Protein AF-A0A2H9T2J9-F1 (afdb_monomer_lite)

Organism: NCBI:txid1711999

Sequence (131 aa):
MLKQLGEQTGIHFITPKKAYAVDRVPFFHHLGGGYMALDACGPVFNIPDFIWQQMGDGSVYVGSWQDSRWATRGIEIPNKWLTEQGQANQATIPLMPPLRPGVLFNQQFRVESLRLSKERMEITWSKHSSA

pLDDT: mean 87.54, std 8.16, range [35.84, 95.69]

Radius of gyration: 16.91 Å; chains: 1; bounding box: 42×30×47 Å

Structure (mmCIF, N/CA/C/O backbone):
data_AF-A0A2H9T2J9-F1
#
_entry.id   AF-A0A2H9T2J9-F1
#
loop_
_atom_site.group_PDB
_atom_site.id
_atom_site.type_symbol
_atom_site.label_atom_id
_atom_site.label_alt_id
_atom_site.label_comp_id
_atom_site.label_asym_id
_atom_site.label_entity_id
_atom_site.label_seq_id
_atom_site.pdbx_PDB_ins_code
_atom_site.Cartn_x
_atom_site.Cartn_y
_atom_site.Cartn_z
_atom_site.occupancy
_atom_site.B_iso_or_equiv
_atom_site.auth_seq_id
_atom_site.auth_comp_id
_atom_site.auth_asym_id
_atom_site.auth_atom_id
_atom_site.pdbx_PDB_model_num
ATOM 1 N N . MET A 1 1 ? -14.391 4.518 12.610 1.00 83.44 1 MET A N 1
ATOM 2 C CA . MET A 1 1 ? -13.690 5.624 11.929 1.00 83.44 1 MET A CA 1
ATOM 3 C C . MET A 1 1 ? -13.799 5.522 10.407 1.00 83.44 1 MET A C 1
ATOM 5 O O . MET A 1 1 ? -14.515 6.346 9.862 1.00 83.44 1 MET A O 1
ATOM 9 N N . LEU A 1 2 ? -13.223 4.518 9.725 1.00 87.12 2 LEU A N 1
ATOM 10 C CA . LEU A 1 2 ? -13.288 4.419 8.247 1.00 87.12 2 LEU A CA 1
ATOM 11 C C . LEU A 1 2 ? -14.709 4.522 7.668 1.00 87.12 2 LEU A C 1
ATOM 13 O O . LEU A 1 2 ? -14.919 5.226 6.689 1.00 87.12 2 LEU A O 1
ATOM 17 N N . LYS A 1 3 ? -15.700 3.895 8.317 1.00 87.56 3 LYS A N 1
ATOM 18 C CA . LYS A 1 3 ? -17.118 4.030 7.942 1.00 87.56 3 LYS A CA 1
ATOM 19 C C . LYS A 1 3 ? -17.590 5.493 7.925 1.00 87.56 3 LYS A C 1
ATOM 21 O O . LYS A 1 3 ? -18.162 5.931 6.940 1.00 87.56 3 LYS A O 1
ATOM 26 N N . GLN A 1 4 ? -17.295 6.246 8.984 1.00 87.31 4 GLN A N 1
ATOM 27 C CA . GLN A 1 4 ? -17.659 7.661 9.103 1.00 87.31 4 GLN A CA 1
ATOM 28 C C . GLN A 1 4 ? -16.914 8.523 8.075 1.00 87.31 4 GLN A C 1
ATOM 30 O O . GLN A 1 4 ? -17.503 9.418 7.480 1.00 87.31 4 GLN A O 1
ATOM 35 N N . LEU A 1 5 ? -15.631 8.233 7.830 1.00 87.50 5 LEU A N 1
ATOM 36 C CA . LEU A 1 5 ? -14.859 8.919 6.793 1.00 87.50 5 LEU A CA 1
ATOM 37 C C . LEU A 1 5 ? -15.457 8.659 5.403 1.00 87.50 5 LEU A C 1
ATOM 39 O O . LEU A 1 5 ? -15.582 9.585 4.607 1.00 87.50 5 LEU A O 1
ATOM 43 N N . GLY A 1 6 ? -15.873 7.422 5.125 1.00 89.81 6 GLY A N 1
ATOM 44 C CA . GLY A 1 6 ? -16.555 7.058 3.883 1.00 89.81 6 GLY A CA 1
ATOM 45 C C . GLY A 1 6 ? -17.902 7.761 3.723 1.00 89.81 6 GLY A C 1
ATOM 46 O O . GLY A 1 6 ? -18.189 8.282 2.653 1.00 89.81 6 GLY A O 1
ATOM 47 N N . GLU A 1 7 ? -18.689 7.873 4.795 1.00 91.56 7 GLU A N 1
ATOM 48 C CA . GLU A 1 7 ? -19.955 8.623 4.801 1.00 91.56 7 GLU A CA 1
ATOM 49 C C . GLU A 1 7 ? -19.752 10.123 4.520 1.00 91.56 7 GLU A C 1
ATOM 51 O O . GLU A 1 7 ? -20.557 10.729 3.819 1.00 91.56 7 GLU A O 1
ATOM 56 N N . GLN A 1 8 ? -18.667 10.721 5.022 1.00 89.69 8 GLN A N 1
ATOM 57 C CA . GLN A 1 8 ? -18.360 12.144 4.818 1.00 89.69 8 GLN A CA 1
ATOM 58 C C . GLN A 1 8 ? -17.751 12.456 3.445 1.00 89.69 8 GLN A C 1
ATOM 60 O O . GLN A 1 8 ? -17.934 13.555 2.930 1.00 89.69 8 GLN A O 1
ATOM 65 N N . THR A 1 9 ? -16.994 11.519 2.872 1.00 89.19 9 THR A N 1
ATOM 66 C CA . THR A 1 9 ? -16.214 11.745 1.639 1.00 89.19 9 THR A CA 1
ATOM 67 C C . THR A 1 9 ? -16.803 11.068 0.404 1.00 89.19 9 THR A C 1
ATOM 69 O O . THR A 1 9 ? -16.390 11.372 -0.710 1.00 89.19 9 THR A O 1
ATOM 72 N N . GLY A 1 10 ? -17.735 10.128 0.582 1.00 91.62 10 GLY A N 1
ATOM 73 C CA . GLY A 1 10 ? -18.224 9.248 -0.480 1.00 91.62 10 GLY A CA 1
ATOM 74 C C . GLY A 1 10 ? -17.246 8.132 -0.869 1.00 91.62 10 GLY A C 1
ATOM 75 O O . GLY A 1 10 ? -17.527 7.374 -1.795 1.00 91.62 10 GLY A O 1
ATOM 76 N N . ILE A 1 11 ? -16.102 8.007 -0.185 1.00 92.50 11 ILE A N 1
ATOM 77 C CA . ILE A 1 11 ? -15.092 6.989 -0.487 1.00 92.50 11 ILE A CA 1
ATOM 78 C C . ILE A 1 11 ? -15.528 5.633 0.068 1.00 92.50 11 ILE A C 1
ATOM 80 O O . ILE A 1 11 ? -15.853 5.486 1.249 1.00 92.50 11 ILE A O 1
ATOM 84 N N . HIS A 1 12 ? -15.463 4.607 -0.779 1.00 95.00 12 HIS A N 1
ATOM 85 C CA . HIS A 1 12 ? -15.651 3.228 -0.354 1.00 95.00 12 HIS A CA 1
ATOM 86 C C . HIS A 1 12 ? -14.333 2.637 0.159 1.00 95.00 12 HIS A C 1
ATOM 88 O O . HIS A 1 12 ? -13.405 2.413 -0.618 1.00 95.00 12 HIS A O 1
ATOM 94 N N . PHE A 1 13 ? -14.251 2.370 1.463 1.00 94.56 13 PHE A N 1
ATOM 95 C CA . PHE A 1 13 ? -13.093 1.721 2.079 1.00 94.56 13 PHE A CA 1
ATOM 96 C C . PHE A 1 13 ? -13.277 0.204 2.149 1.00 94.56 13 PHE A C 1
ATOM 98 O O . PHE A 1 13 ? -14.310 -0.275 2.618 1.00 94.56 13 PHE A O 1
ATOM 105 N N . ILE A 1 14 ? -12.249 -0.541 1.746 1.00 94.94 14 ILE A N 1
ATOM 106 C CA . ILE A 1 14 ? -12.187 -2.000 1.859 1.00 94.94 14 ILE A CA 1
ATOM 107 C C . ILE A 1 14 ? -11.095 -2.396 2.856 1.00 94.94 14 ILE A C 1
ATOM 109 O O . ILE A 1 14 ? -9.985 -1.867 2.830 1.00 94.94 14 ILE A O 1
ATOM 113 N N . THR A 1 15 ? -11.406 -3.344 3.735 1.00 94.44 15 THR A N 1
ATOM 114 C CA . THR A 1 15 ? -10.474 -3.873 4.737 1.00 94.44 15 THR A CA 1
ATOM 115 C C . THR A 1 15 ? -10.441 -5.401 4.666 1.00 94.44 15 THR A C 1
ATOM 117 O O . THR A 1 15 ? -11.429 -6.030 4.266 1.00 94.44 15 THR A O 1
ATOM 120 N N . PRO A 1 16 ? -9.314 -6.041 5.013 1.00 93.62 16 PRO A N 1
ATOM 121 C CA . PRO A 1 16 ? -9.227 -7.494 5.028 1.00 93.62 16 PRO A CA 1
ATOM 122 C C . PRO A 1 16 ? -10.006 -8.087 6.209 1.00 93.62 16 PRO A C 1
ATOM 124 O O . PRO A 1 16 ? -10.228 -7.441 7.232 1.00 93.62 16 PRO A O 1
ATOM 127 N N . LYS A 1 17 ? -10.393 -9.362 6.098 1.00 91.62 17 LYS A N 1
ATOM 128 C CA . LYS A 1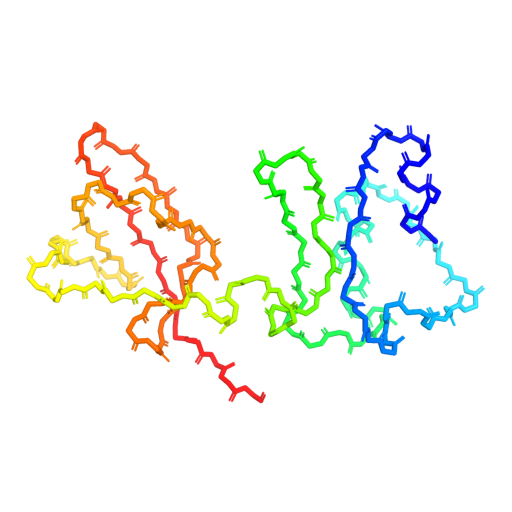 17 ? -11.074 -10.102 7.175 1.00 91.62 17 LYS A CA 1
ATOM 129 C C . LYS A 1 17 ? -10.075 -10.544 8.258 1.00 91.62 17 LYS A C 1
ATOM 131 O O . LYS A 1 17 ? -9.765 -11.728 8.370 1.00 91.62 17 LYS A O 1
ATOM 136 N N . LYS A 1 18 ? -9.546 -9.588 9.026 1.00 92.69 18 LYS A N 1
ATOM 137 C CA . LYS A 1 18 ? -8.574 -9.793 10.115 1.00 92.69 18 LYS A CA 1
ATOM 138 C C . LYS A 1 18 ? -9.028 -9.116 11.405 1.00 92.69 18 LYS A C 1
ATOM 140 O O . LYS A 1 18 ? -9.812 -8.174 11.355 1.00 92.69 18 LYS A O 1
ATOM 145 N N . ALA A 1 19 ? -8.501 -9.575 12.543 1.00 90.00 19 ALA A N 1
ATOM 146 C CA . ALA A 1 19 ? -8.837 -9.035 13.865 1.00 90.00 19 ALA A CA 1
ATOM 147 C C . ALA A 1 19 ? -8.604 -7.514 13.946 1.00 90.00 19 ALA A C 1
ATOM 149 O O . ALA A 1 19 ? -9.537 -6.771 14.234 1.00 90.00 19 ALA A O 1
ATOM 150 N N . TYR A 1 20 ? -7.433 -7.041 13.504 1.00 90.12 20 TYR A N 1
ATOM 151 C CA . TYR A 1 20 ? -7.093 -5.612 13.519 1.00 90.12 20 TYR A CA 1
ATOM 152 C C . TYR A 1 20 ? -8.059 -4.721 12.716 1.00 90.12 20 TYR A C 1
ATOM 154 O O . TYR A 1 20 ? -8.105 -3.513 12.925 1.00 90.12 20 TYR A O 1
ATOM 162 N N . ALA A 1 21 ? -8.814 -5.288 11.766 1.00 88.69 21 ALA A N 1
ATOM 163 C CA . ALA A 1 21 ? -9.764 -4.545 10.940 1.00 88.69 21 ALA A CA 1
ATOM 164 C C . ALA A 1 21 ? -11.146 -4.397 11.602 1.00 88.69 21 ALA A C 1
ATOM 166 O O . ALA A 1 21 ? -11.957 -3.584 11.153 1.00 88.69 21 ALA A O 1
ATOM 167 N N . VAL A 1 22 ? -11.427 -5.192 12.641 1.00 86.00 22 VAL A N 1
ATOM 168 C CA . VAL A 1 22 ? -12.685 -5.167 13.406 1.00 86.00 22 VAL A CA 1
ATOM 169 C C . VAL A 1 22 ? -12.501 -4.674 14.839 1.00 86.00 22 VAL A C 1
ATOM 171 O O . VAL A 1 22 ? -13.484 -4.268 15.467 1.00 86.00 22 VAL A O 1
ATOM 174 N N . ASP A 1 23 ? -11.264 -4.679 15.337 1.00 84.31 23 ASP A N 1
ATOM 175 C CA . ASP A 1 23 ? -10.915 -4.170 16.654 1.00 84.31 23 ASP A CA 1
ATOM 176 C C . ASP A 1 23 ? -11.327 -2.703 16.797 1.00 84.31 23 ASP A C 1
ATOM 178 O O . ASP A 1 23 ? -11.198 -1.878 15.889 1.00 84.31 23 ASP A O 1
ATOM 182 N N . ARG A 1 24 ? -11.876 -2.373 17.965 1.00 81.62 24 ARG A N 1
ATOM 183 C CA . ARG A 1 24 ? -12.289 -1.011 18.296 1.00 81.62 24 ARG A CA 1
ATOM 184 C C . ARG A 1 24 ? -11.284 -0.419 19.260 1.00 81.62 24 ARG A C 1
ATOM 186 O O . ARG A 1 24 ? -11.030 -0.992 20.314 1.00 81.62 24 ARG A O 1
ATOM 193 N N . VAL A 1 25 ? -10.786 0.764 18.929 1.00 83.69 25 VAL A N 1
ATOM 194 C CA . VAL A 1 25 ? -10.050 1.587 19.888 1.00 83.69 25 VAL A CA 1
ATOM 195 C C . VAL A 1 25 ? -11.022 2.497 20.641 1.00 83.69 25 VAL A C 1
ATOM 197 O O . VAL A 1 25 ? -12.002 2.948 20.040 1.00 83.69 25 VAL A O 1
ATOM 200 N N . PRO A 1 26 ? -10.784 2.777 21.937 1.00 77.94 26 PRO A N 1
ATOM 201 C CA . PRO A 1 26 ? -11.700 3.571 22.753 1.00 77.94 26 PRO A CA 1
ATOM 202 C C . PRO A 1 26 ? -11.994 4.955 22.169 1.00 77.94 26 PRO A C 1
ATOM 204 O O . PRO A 1 26 ? -13.137 5.397 22.205 1.00 77.94 26 PRO A O 1
ATOM 207 N N . PHE A 1 27 ? -10.980 5.616 21.604 1.00 76.38 27 PHE A N 1
ATOM 208 C CA . PHE A 1 27 ? -11.078 6.958 21.034 1.00 76.38 27 PHE A CA 1
ATOM 209 C C . PHE A 1 27 ? -10.135 7.073 19.825 1.00 76.38 27 PHE A C 1
ATOM 211 O O . PHE A 1 27 ? -8.957 6.738 19.930 1.00 76.38 27 PHE A O 1
ATOM 218 N N . PHE A 1 28 ? -10.636 7.557 18.682 1.00 81.88 28 PHE A N 1
ATOM 219 C CA . PHE A 1 28 ? -9.823 7.887 17.504 1.00 81.88 28 PHE A CA 1
ATOM 220 C C . PHE A 1 28 ? -10.181 9.298 17.041 1.00 81.88 28 PHE A C 1
ATOM 222 O O . PHE A 1 28 ? -11.254 9.514 16.478 1.00 81.88 28 PHE A O 1
ATOM 229 N N . HIS A 1 29 ? -9.283 10.252 17.276 1.00 77.31 29 HIS A N 1
ATOM 230 C CA . HIS A 1 29 ? -9.430 11.639 16.841 1.00 77.31 29 HIS A CA 1
ATOM 231 C C . HIS A 1 29 ? -8.211 12.043 16.026 1.00 77.31 29 HIS A C 1
ATOM 233 O O . HIS A 1 29 ? -7.082 11.720 16.386 1.00 77.31 29 HIS A O 1
ATOM 239 N N . HIS A 1 30 ? -8.448 12.770 14.940 1.00 78.31 30 HIS A N 1
ATOM 240 C CA . HIS A 1 30 ? -7.397 13.379 14.138 1.00 78.31 30 HIS A CA 1
ATOM 241 C C . HIS A 1 30 ? -7.759 14.849 13.908 1.00 78.31 30 HIS A C 1
ATOM 243 O O . HIS A 1 30 ? -8.925 15.173 13.694 1.00 78.31 30 HIS A O 1
ATOM 249 N N . LEU A 1 31 ? -6.762 15.729 13.996 1.00 75.25 31 LEU A N 1
ATOM 250 C CA . LEU A 1 31 ? -6.892 17.170 13.732 1.00 75.25 31 LEU A CA 1
ATOM 251 C C . LEU A 1 31 ? -6.311 17.559 12.357 1.00 75.25 31 LEU A C 1
ATOM 253 O O . LEU A 1 31 ? -6.218 18.738 12.034 1.00 75.25 31 LEU A O 1
ATOM 257 N N . GLY A 1 32 ? -5.891 16.566 11.566 1.00 79.94 32 GLY A N 1
ATOM 258 C CA . GLY A 1 32 ? -5.305 16.737 10.236 1.00 79.94 32 GLY A CA 1
ATOM 259 C C . GLY A 1 32 ? -6.272 16.400 9.100 1.00 79.94 32 GLY A C 1
ATOM 260 O O . GLY A 1 32 ? -7.464 16.204 9.313 1.00 79.94 32 GLY A O 1
ATOM 261 N N . GLY A 1 33 ? -5.744 16.302 7.879 1.00 84.31 33 GLY A N 1
ATOM 262 C CA . GLY A 1 33 ? -6.518 15.855 6.717 1.00 84.31 33 GLY A CA 1
ATOM 263 C C . GLY A 1 33 ? -6.809 14.348 6.727 1.00 84.31 33 GLY A C 1
ATOM 264 O O . GLY A 1 33 ? -6.172 13.582 7.452 1.00 84.31 33 GLY A O 1
ATOM 265 N N . GLY A 1 34 ? -7.721 13.907 5.854 1.00 82.94 34 GLY A N 1
ATOM 266 C CA . GLY A 1 34 ? -8.121 12.496 5.748 1.00 82.94 34 GLY A CA 1
ATOM 267 C C . GLY A 1 34 ? -6.955 11.529 5.498 1.00 82.94 34 GLY A C 1
ATOM 268 O O . GLY A 1 34 ? -6.943 10.443 6.068 1.00 82.94 34 GLY A O 1
ATOM 269 N N . TYR A 1 35 ? -5.932 11.937 4.737 1.00 87.56 35 TYR A N 1
ATOM 270 C CA . TYR A 1 35 ? -4.724 11.126 4.521 1.00 87.56 35 TYR A CA 1
ATOM 271 C C . TYR A 1 35 ? -3.943 10.877 5.816 1.00 87.56 35 TYR 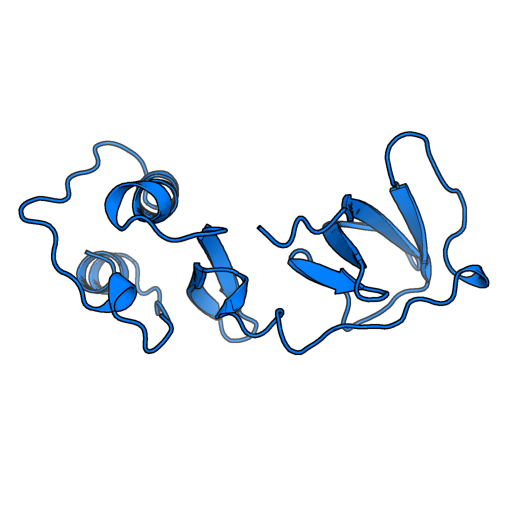A C 1
ATOM 273 O O . TYR A 1 35 ? -3.583 9.742 6.100 1.00 87.56 35 TYR A O 1
ATOM 281 N N . MET A 1 36 ? -3.784 11.903 6.659 1.00 88.81 36 MET A N 1
ATOM 282 C CA . MET A 1 36 ? -3.133 11.751 7.968 1.00 88.81 36 MET A CA 1
ATOM 283 C C . MET A 1 36 ? -3.942 10.832 8.890 1.00 88.81 36 MET A C 1
ATOM 285 O O . MET A 1 36 ? -3.379 10.101 9.701 1.00 88.81 36 MET A O 1
ATOM 289 N N . ALA A 1 37 ? -5.271 10.862 8.762 1.00 89.12 37 ALA A N 1
ATOM 290 C CA . ALA A 1 37 ? -6.159 9.950 9.471 1.00 89.12 37 ALA A CA 1
ATOM 291 C C . ALA A 1 37 ? -5.912 8.491 9.059 1.00 89.12 37 ALA A C 1
ATOM 293 O O . ALA A 1 37 ? -5.894 7.615 9.919 1.00 89.12 37 ALA A O 1
ATOM 294 N N . LEU A 1 38 ? -5.714 8.240 7.760 1.00 92.38 38 LEU A N 1
ATOM 295 C CA . LEU A 1 38 ? -5.386 6.913 7.238 1.00 92.38 38 LEU A CA 1
ATOM 296 C C . LEU A 1 38 ? -3.994 6.466 7.688 1.00 92.38 38 LEU A C 1
ATOM 298 O O . LEU A 1 38 ? -3.866 5.353 8.187 1.00 92.38 38 LEU A O 1
ATOM 302 N N . ASP A 1 39 ? -2.980 7.329 7.598 1.00 91.62 39 ASP A N 1
ATOM 303 C CA . ASP A 1 39 ? -1.614 7.023 8.053 1.00 91.62 39 ASP A CA 1
ATOM 304 C C . ASP A 1 39 ? -1.573 6.632 9.537 1.00 91.62 39 ASP A C 1
ATOM 306 O O . ASP A 1 39 ? -0.854 5.712 9.928 1.00 91.62 39 ASP A O 1
ATOM 310 N N . ALA A 1 40 ? -2.398 7.275 10.368 1.00 90.81 40 ALA A N 1
ATOM 311 C CA . ALA A 1 40 ? -2.494 6.966 11.790 1.00 90.81 40 ALA A CA 1
ATOM 312 C C . ALA A 1 40 ? -3.117 5.587 12.087 1.00 90.81 40 ALA A C 1
ATOM 314 O O . ALA A 1 40 ? -2.919 5.061 13.183 1.00 90.81 40 ALA A O 1
ATOM 315 N N . CYS A 1 41 ? -3.848 4.965 11.152 1.00 91.19 41 CYS A N 1
ATOM 316 C CA . CYS A 1 41 ? -4.452 3.650 11.387 1.00 91.19 41 CYS A CA 1
ATOM 317 C C . CYS A 1 41 ? -3.399 2.556 11.620 1.00 91.19 41 CYS A C 1
ATOM 319 O O . CYS A 1 41 ? -3.587 1.725 12.505 1.00 91.19 41 CYS A O 1
ATOM 321 N N . GLY A 1 42 ? -2.287 2.569 10.881 1.00 91.94 42 GLY A N 1
ATOM 322 C CA . GLY A 1 42 ? -1.207 1.591 11.041 1.00 91.94 42 GLY A CA 1
ATOM 323 C C . GLY A 1 42 ? -0.727 1.442 12.491 1.00 91.94 42 GLY A C 1
ATOM 324 O O . GLY A 1 42 ? -0.896 0.366 13.069 1.00 91.94 42 GLY A O 1
ATOM 325 N N . PRO A 1 43 ? -0.186 2.506 13.116 1.00 90.94 43 PRO A N 1
ATOM 326 C CA . PRO A 1 43 ? 0.287 2.441 14.496 1.00 90.94 43 PRO A CA 1
ATOM 327 C C . PRO A 1 43 ? -0.842 2.253 15.519 1.00 90.94 43 PRO A C 1
ATOM 329 O O . PRO A 1 43 ? -0.656 1.520 16.485 1.00 90.94 43 PRO A O 1
ATOM 332 N N . VAL A 1 44 ? -2.020 2.860 15.321 1.00 91.88 44 VAL A N 1
ATOM 333 C CA . VAL A 1 44 ? -3.126 2.772 16.297 1.00 91.88 44 VAL A CA 1
ATOM 334 C C . VAL A 1 44 ? -3.678 1.352 16.431 1.00 91.88 44 VAL A C 1
ATOM 336 O O . VAL A 1 44 ? -4.001 0.922 17.536 1.00 91.88 44 VAL A O 1
ATOM 339 N N . PHE A 1 45 ? -3.781 0.624 15.320 1.00 91.19 45 PHE A N 1
ATOM 340 C CA . PHE A 1 45 ? -4.295 -0.748 15.292 1.00 91.19 45 PHE A CA 1
ATOM 341 C C . PHE A 1 45 ? -3.176 -1.800 15.251 1.00 91.19 45 PHE A C 1
ATOM 343 O O . PHE A 1 45 ? -3.459 -2.984 15.080 1.00 91.19 45 PHE A O 1
ATOM 350 N N . ASN A 1 46 ? -1.914 -1.378 15.408 1.00 92.00 46 ASN A N 1
ATOM 351 C CA . ASN A 1 46 ? -0.725 -2.229 15.357 1.00 92.00 46 ASN A CA 1
ATOM 352 C C . ASN A 1 46 ? -0.688 -3.139 14.110 1.00 92.00 46 ASN A C 1
ATOM 354 O O . ASN A 1 46 ? -0.455 -4.346 14.199 1.00 92.00 46 ASN A O 1
ATOM 358 N N . ILE A 1 47 ? -0.976 -2.561 12.940 1.00 93.81 47 ILE A N 1
ATOM 359 C CA . ILE A 1 47 ? -1.065 -3.294 11.674 1.00 93.81 47 ILE A CA 1
ATOM 360 C C . ILE A 1 47 ? 0.340 -3.400 11.058 1.00 93.81 47 ILE A C 1
ATOM 362 O O . ILE A 1 47 ? 0.926 -2.365 10.726 1.00 93.81 47 ILE A O 1
ATOM 366 N N . PRO A 1 48 ? 0.888 -4.613 10.863 1.00 92.75 48 PRO A N 1
ATOM 367 C CA . PRO A 1 48 ? 2.203 -4.787 10.253 1.00 92.75 48 PRO A CA 1
ATOM 368 C C . PRO A 1 48 ? 2.174 -4.422 8.765 1.00 92.75 48 PRO A C 1
ATOM 370 O O . PRO A 1 48 ? 1.206 -4.738 8.069 1.00 92.75 48 PRO A O 1
ATOM 373 N N . ASP A 1 49 ? 3.243 -3.772 8.285 1.00 92.38 49 ASP A N 1
ATOM 374 C CA . ASP A 1 49 ? 3.389 -3.307 6.891 1.00 92.38 49 ASP A CA 1
ATOM 375 C C . ASP A 1 49 ? 2.110 -2.616 6.387 1.00 92.38 49 ASP A C 1
ATOM 377 O O . ASP A 1 49 ? 1.491 -3.006 5.393 1.00 92.38 49 ASP A O 1
ATOM 381 N N . PHE A 1 50 ? 1.641 -1.643 7.171 1.00 94.69 50 PHE A N 1
ATOM 382 C CA . PHE A 1 50 ? 0.395 -0.942 6.908 1.00 94.69 50 PHE A CA 1
ATOM 383 C C . PHE A 1 50 ? 0.459 -0.155 5.598 1.00 94.69 50 PHE A C 1
ATOM 385 O O . PHE A 1 50 ? 1.392 0.608 5.347 1.00 94.69 50 PHE A O 1
ATOM 392 N N . ILE A 1 51 ? -0.587 -0.302 4.791 1.00 94.12 51 ILE A N 1
ATOM 393 C CA . ILE A 1 51 ? -0.785 0.443 3.557 1.00 94.12 51 ILE A CA 1
ATOM 394 C C . ILE A 1 51 ? -2.230 0.924 3.443 1.00 94.12 51 ILE A C 1
ATOM 396 O O . ILE A 1 51 ? -3.178 0.262 3.878 1.00 94.12 51 ILE A O 1
ATOM 400 N N . TRP A 1 52 ? -2.403 2.038 2.741 1.00 94.12 52 TRP A N 1
ATOM 401 C CA . TRP A 1 52 ? -3.674 2.394 2.128 1.00 94.12 52 TRP A CA 1
ATOM 402 C C . TRP A 1 52 ? -3.459 2.743 0.658 1.00 94.12 52 TRP A C 1
ATOM 404 O O . TRP A 1 52 ? -2.440 3.329 0.295 1.00 94.12 52 TRP A O 1
ATOM 414 N N . GLN A 1 53 ? -4.363 2.298 -0.216 1.00 92.19 53 GLN A N 1
ATOM 415 C CA . GLN A 1 53 ? -4.163 2.385 -1.666 1.00 92.19 53 GLN A CA 1
ATOM 416 C C . GLN A 1 53 ? -5.489 2.473 -2.411 1.00 92.19 53 GLN A C 1
ATOM 418 O O . GLN A 1 53 ? -6.420 1.733 -2.095 1.00 92.19 53 GLN A O 1
ATOM 423 N N . GLN A 1 54 ? -5.556 3.316 -3.444 1.00 91.38 54 GLN A N 1
ATOM 424 C CA . GLN A 1 54 ? -6.700 3.323 -4.348 1.00 91.38 54 GLN A CA 1
ATOM 425 C C . GLN A 1 54 ? -6.670 2.099 -5.272 1.00 91.38 54 GLN A C 1
ATOM 427 O O . GLN A 1 54 ? -5.635 1.706 -5.813 1.00 91.38 54 GLN A O 1
ATOM 432 N N . MET A 1 55 ? -7.840 1.514 -5.463 1.00 90.56 55 MET A N 1
ATOM 433 C CA . MET A 1 55 ? -8.091 0.348 -6.287 1.00 90.56 55 MET A CA 1
ATOM 434 C C . MET A 1 55 ? -8.628 0.775 -7.657 1.00 90.56 55 MET A C 1
ATOM 436 O O . MET A 1 55 ? -9.086 1.900 -7.849 1.00 90.56 55 MET A O 1
ATOM 440 N N . GLY A 1 56 ? -8.591 -0.134 -8.634 1.00 85.75 56 GLY A N 1
ATOM 441 C CA . GLY A 1 56 ? -9.028 0.168 -10.005 1.00 85.75 56 GLY A CA 1
ATOM 442 C C . GLY A 1 56 ? -10.515 0.517 -10.145 1.00 85.75 56 GLY A C 1
ATOM 443 O O . GLY A 1 56 ? -10.898 1.105 -11.148 1.00 85.75 56 GLY A O 1
ATOM 444 N N . ASP A 1 57 ? -11.337 0.173 -9.155 1.00 89.81 57 ASP A N 1
ATOM 445 C CA . ASP A 1 57 ? -12.761 0.516 -9.072 1.00 89.81 57 ASP A CA 1
ATOM 446 C C . ASP A 1 57 ? -13.022 1.822 -8.294 1.00 89.81 57 ASP A C 1
ATOM 448 O O . ASP A 1 57 ? -14.171 2.188 -8.066 1.00 89.81 57 ASP A O 1
ATOM 452 N N . GLY A 1 58 ? -11.964 2.524 -7.875 1.00 89.81 58 GLY A N 1
ATOM 453 C CA . GLY A 1 58 ? -12.047 3.754 -7.091 1.00 89.81 58 GLY A CA 1
ATOM 454 C C . GLY A 1 58 ? -12.180 3.542 -5.580 1.00 89.81 58 GLY A C 1
ATOM 455 O O . GLY A 1 58 ? -12.102 4.523 -4.841 1.00 89.81 58 GLY A O 1
ATOM 456 N N . SER A 1 59 ? -12.325 2.299 -5.106 1.00 94.44 59 SER A N 1
ATOM 457 C CA . SER A 1 59 ? -12.298 1.991 -3.671 1.00 94.44 59 SER A CA 1
ATOM 458 C C . SER A 1 59 ? -10.900 2.192 -3.076 1.00 94.44 59 SER A C 1
ATOM 460 O O . SER A 1 59 ? -9.907 2.268 -3.800 1.00 94.44 59 SER A O 1
ATOM 462 N N . VAL A 1 60 ? -10.799 2.291 -1.751 1.00 94.69 60 VAL A N 1
ATOM 463 C CA . VAL A 1 60 ? -9.521 2.433 -1.042 1.00 94.69 60 VAL A CA 1
ATOM 464 C C . VAL A 1 60 ? -9.316 1.245 -0.114 1.00 94.69 60 VAL A C 1
ATOM 466 O O . VAL A 1 60 ? -10.068 1.057 0.841 1.00 94.69 60 VAL A O 1
ATOM 469 N N . TYR A 1 61 ? -8.284 0.447 -0.383 1.00 95.06 61 TYR A N 1
ATOM 470 C CA . TYR A 1 61 ? -7.824 -0.591 0.535 1.00 95.06 61 TYR A CA 1
ATOM 471 C C . TYR A 1 61 ? -7.141 0.033 1.741 1.00 95.06 61 TYR A C 1
ATOM 473 O O . TYR A 1 61 ? -6.365 0.968 1.570 1.00 95.06 61 TYR A O 1
ATOM 481 N N . VAL A 1 62 ? -7.408 -0.497 2.935 1.00 95.69 62 VAL A N 1
ATOM 482 C CA . VAL A 1 62 ? -6.767 -0.096 4.192 1.00 95.69 62 VAL A CA 1
ATOM 483 C C . VAL A 1 62 ? -6.457 -1.350 5.009 1.00 95.69 62 VAL A C 1
ATOM 485 O O . VAL A 1 62 ? -7.368 -2.082 5.402 1.00 95.69 62 VAL A O 1
ATOM 488 N N . GLY A 1 63 ? -5.178 -1.617 5.267 1.00 95.62 63 GLY A N 1
ATOM 489 C CA . GLY A 1 63 ? -4.760 -2.798 6.022 1.00 95.62 63 GLY A CA 1
ATOM 490 C C . GLY A 1 63 ? -3.290 -3.145 5.828 1.00 95.62 63 GLY A C 1
ATOM 491 O O . GLY A 1 63 ? -2.519 -2.364 5.278 1.00 95.62 63 GLY A O 1
ATOM 492 N N . SER A 1 64 ? -2.902 -4.335 6.274 1.00 95.62 64 SER A N 1
ATOM 493 C CA . SER A 1 64 ? -1.552 -4.858 6.062 1.00 95.62 64 SER A CA 1
ATOM 494 C C . SER A 1 64 ? -1.308 -5.145 4.578 1.00 95.62 64 SER A C 1
ATOM 496 O O . SER A 1 64 ? -2.217 -5.591 3.866 1.00 95.62 64 SER A O 1
ATOM 498 N N . TRP A 1 65 ? -0.085 -4.930 4.092 1.00 94.19 65 TRP A N 1
ATOM 499 C CA . TRP A 1 65 ? 0.295 -5.293 2.729 1.00 94.19 65 TRP A CA 1
ATOM 500 C C . TRP A 1 65 ? 0.173 -6.798 2.486 1.00 94.19 65 TRP A C 1
ATOM 502 O O . TRP A 1 65 ? -0.293 -7.192 1.414 1.00 94.19 65 TRP A O 1
ATOM 512 N N . GLN A 1 66 ? 0.508 -7.635 3.476 1.00 92.94 66 GLN A N 1
ATOM 513 C CA . GLN A 1 66 ? 0.425 -9.097 3.363 1.00 92.94 66 GLN A CA 1
ATOM 514 C C . GLN A 1 66 ? -1.016 -9.584 3.140 1.00 92.94 66 GLN A C 1
ATOM 516 O O . GLN A 1 66 ? -1.235 -10.614 2.506 1.00 92.94 66 GLN A O 1
ATOM 521 N N . ASP A 1 67 ? -2.000 -8.819 3.609 1.00 93.75 67 ASP A N 1
ATOM 522 C CA . ASP A 1 67 ? -3.424 -9.116 3.435 1.00 93.75 67 ASP A CA 1
ATOM 523 C C . ASP A 1 67 ? -4.036 -8.450 2.192 1.00 93.75 67 ASP A C 1
ATOM 525 O O . ASP A 1 67 ? -5.223 -8.618 1.895 1.00 93.75 67 ASP A O 1
ATOM 529 N N . SER A 1 68 ? -3.231 -7.684 1.454 1.00 91.62 68 SER A N 1
ATOM 530 C CA . SER A 1 68 ? -3.659 -7.004 0.240 1.00 91.62 68 SER A CA 1
ATOM 531 C C . SER A 1 68 ? -3.673 -7.945 -0.966 1.00 91.62 68 SER A C 1
ATOM 533 O O . SER A 1 68 ? -3.080 -9.026 -0.980 1.00 91.62 68 SER A O 1
ATOM 535 N N . ARG A 1 69 ? -4.283 -7.485 -2.064 1.00 87.69 69 ARG A N 1
ATOM 536 C CA . ARG A 1 69 ? -4.262 -8.212 -3.346 1.00 87.69 69 ARG A CA 1
ATOM 537 C C . ARG A 1 69 ? -2.857 -8.435 -3.918 1.00 87.69 69 ARG A C 1
ATOM 539 O O . ARG A 1 69 ? -2.718 -9.250 -4.826 1.00 87.69 69 ARG A O 1
ATOM 546 N N . TRP A 1 70 ? -1.854 -7.675 -3.474 1.00 87.88 70 TRP A N 1
ATOM 547 C CA . TRP A 1 70 ? -0.508 -7.697 -4.049 1.00 87.88 70 TRP A CA 1
ATOM 548 C C . TRP A 1 70 ? 0.350 -8.827 -3.500 1.00 87.88 70 TRP A C 1
ATOM 550 O O . TRP A 1 70 ? 1.165 -9.369 -4.242 1.00 87.88 70 TRP A O 1
ATOM 560 N N . ALA A 1 71 ? 0.105 -9.246 -2.257 1.00 88.31 71 ALA A N 1
ATOM 561 C CA . ALA A 1 71 ? 0.871 -10.301 -1.601 1.00 88.31 71 ALA A CA 1
ATOM 562 C C . ALA A 1 71 ? 0.825 -11.643 -2.353 1.00 88.31 71 ALA A C 1
ATOM 564 O O . ALA A 1 71 ? 1.771 -12.421 -2.301 1.00 88.31 71 ALA A O 1
ATOM 565 N N . THR A 1 72 ? -0.255 -11.902 -3.097 1.00 86.56 72 THR A N 1
ATOM 566 C CA . THR A 1 72 ? -0.449 -13.139 -3.876 1.00 86.56 72 THR A CA 1
ATOM 567 C C . THR A 1 72 ? -0.232 -12.962 -5.379 1.00 86.56 72 THR A C 1
ATOM 569 O O . THR A 1 72 ? -0.319 -13.928 -6.133 1.00 86.56 72 THR A O 1
ATOM 572 N N . ARG A 1 73 ? 0.043 -11.737 -5.842 1.00 87.19 73 ARG A N 1
ATOM 573 C CA . ARG A 1 73 ? 0.164 -11.389 -7.267 1.00 87.19 73 ARG A CA 1
ATOM 574 C C . ARG A 1 73 ? 1.561 -10.886 -7.588 1.00 87.19 73 ARG A C 1
ATOM 576 O O . ARG A 1 73 ? 1.732 -9.796 -8.133 1.00 87.19 73 ARG A O 1
ATOM 583 N N . GLY A 1 74 ? 2.544 -11.702 -7.222 1.00 86.75 74 GLY A N 1
ATOM 584 C CA . GLY A 1 74 ? 3.916 -11.494 -7.648 1.00 86.75 74 GLY A CA 1
ATOM 585 C C . GLY A 1 74 ? 4.026 -11.545 -9.171 1.00 86.75 74 GLY A C 1
ATOM 586 O O . GLY A 1 74 ? 3.306 -12.297 -9.830 1.00 86.75 74 GLY A O 1
ATOM 587 N N . ILE A 1 75 ? 4.925 -10.744 -9.725 1.00 90.44 75 ILE A N 1
ATOM 588 C CA . ILE A 1 75 ? 5.259 -10.763 -11.150 1.00 90.44 75 ILE A CA 1
ATOM 589 C C . ILE A 1 75 ? 6.723 -11.145 -11.338 1.00 90.44 75 ILE A C 1
ATOM 591 O O . ILE A 1 75 ? 7.562 -10.933 -10.462 1.00 90.44 75 ILE A O 1
ATOM 595 N N . GLU A 1 76 ? 7.050 -11.669 -12.508 1.00 90.62 76 GLU A N 1
ATOM 596 C CA . GLU A 1 76 ? 8.435 -11.900 -12.895 1.00 90.62 76 GLU A CA 1
ATOM 597 C C . GLU A 1 76 ? 8.855 -10.848 -13.911 1.00 90.62 76 GLU A C 1
ATOM 599 O O . GLU A 1 76 ? 8.199 -10.645 -14.935 1.00 90.62 76 GLU A O 1
ATOM 604 N N . ILE A 1 77 ? 9.957 -10.164 -13.611 1.00 89.19 77 ILE A N 1
ATOM 605 C CA . ILE A 1 77 ? 10.584 -9.214 -14.523 1.00 89.19 77 ILE A CA 1
ATOM 606 C C . ILE A 1 77 ? 11.918 -9.830 -14.943 1.00 89.19 77 ILE A C 1
ATOM 608 O O . ILE A 1 77 ? 12.830 -9.932 -14.114 1.00 89.19 77 ILE A O 1
ATOM 612 N N . PRO A 1 78 ? 12.061 -10.247 -16.215 1.00 88.62 78 PRO A N 1
ATOM 613 C CA . PRO A 1 78 ? 13.323 -10.762 -16.721 1.00 88.62 78 PRO A CA 1
ATOM 614 C C . PRO A 1 78 ? 14.439 -9.732 -16.540 1.00 88.62 78 PRO A C 1
ATOM 616 O O . PRO A 1 78 ? 14.282 -8.581 -16.943 1.00 88.62 78 PRO A O 1
ATOM 619 N N . ASN A 1 79 ? 15.604 -10.150 -16.038 1.00 84.44 79 ASN A N 1
ATOM 620 C CA . ASN A 1 79 ? 16.739 -9.238 -15.827 1.00 84.44 79 ASN A CA 1
ATOM 621 C C . ASN A 1 79 ? 17.143 -8.480 -17.103 1.00 84.44 79 ASN A C 1
ATOM 623 O O . ASN A 1 79 ? 17.526 -7.320 -17.034 1.00 84.44 79 ASN A O 1
ATOM 627 N N . LYS A 1 80 ? 16.971 -9.097 -18.281 1.00 86.94 80 LYS A N 1
ATOM 628 C CA . LYS A 1 80 ? 17.208 -8.464 -19.591 1.00 86.94 80 LYS A CA 1
ATOM 629 C C . LYS A 1 80 ? 16.329 -7.236 -19.874 1.00 86.94 80 LYS A C 1
ATOM 631 O O . LYS A 1 80 ? 16.622 -6.488 -20.799 1.00 86.94 80 LYS A O 1
ATOM 636 N N . TRP A 1 81 ? 15.22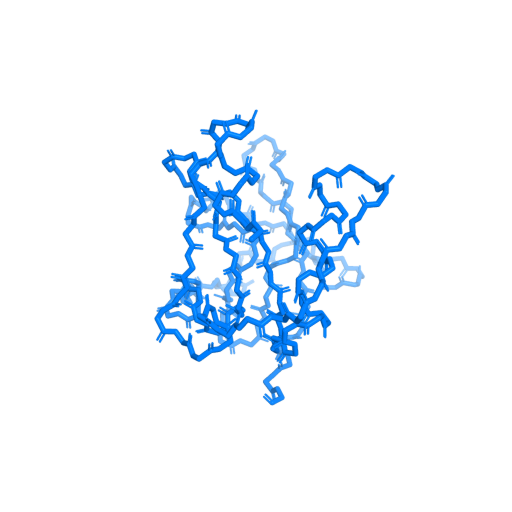3 -7.065 -19.151 1.00 86.25 81 TRP A N 1
ATOM 637 C CA . TRP A 1 81 ? 14.327 -5.914 -19.288 1.00 86.25 81 TRP A CA 1
ATOM 638 C C . TRP A 1 81 ? 14.713 -4.761 -18.370 1.00 86.25 81 TRP A C 1
ATOM 640 O O . TRP A 1 81 ? 14.333 -3.633 -18.664 1.00 86.25 81 TRP A O 1
ATOM 650 N N . LEU A 1 82 ? 15.478 -5.025 -17.307 1.00 85.00 82 LEU A N 1
ATOM 651 C CA . LEU A 1 82 ? 16.009 -4.008 -16.406 1.00 85.00 82 LEU A CA 1
ATOM 652 C C . LEU A 1 82 ? 17.196 -3.319 -17.084 1.00 85.00 82 LEU A C 1
ATOM 654 O O . LEU A 1 82 ? 18.344 -3.736 -16.953 1.00 85.00 82 LEU A O 1
ATOM 658 N N . THR A 1 83 ? 16.901 -2.275 -17.846 1.00 82.94 83 THR A N 1
ATOM 659 C CA . THR A 1 83 ? 17.900 -1.440 -18.524 1.00 82.94 83 THR A CA 1
ATOM 660 C C . THR A 1 83 ? 18.178 -0.177 -17.718 1.00 82.94 83 THR A C 1
ATOM 662 O O . THR A 1 83 ? 17.372 0.179 -16.864 1.00 82.94 83 THR A O 1
ATOM 665 N N . GLU A 1 84 ? 19.297 0.504 -17.985 1.00 78.75 84 GLU A N 1
ATOM 666 C CA . GLU A 1 84 ? 19.627 1.786 -17.332 1.00 78.75 84 GLU A CA 1
ATOM 667 C C . GLU A 1 84 ? 19.559 1.692 -15.799 1.00 78.75 84 GLU A C 1
ATOM 669 O O . GLU A 1 84 ? 18.954 2.528 -15.131 1.00 78.75 84 GLU A O 1
ATOM 674 N N . GLN A 1 85 ? 20.140 0.623 -15.242 1.00 75.81 85 GLN A N 1
ATOM 675 C CA . GLN A 1 85 ? 20.163 0.435 -13.796 1.00 75.81 85 GLN A CA 1
ATOM 676 C C . GLN A 1 85 ? 20.932 1.590 -13.144 1.00 75.81 85 GLN A C 1
ATOM 678 O O . GLN A 1 85 ? 22.132 1.761 -13.369 1.00 75.81 85 GLN A O 1
ATOM 683 N N . GLY A 1 86 ? 20.213 2.406 -12.378 1.00 69.94 86 GLY A N 1
ATOM 684 C CA . GLY A 1 86 ? 20.759 3.546 -11.653 1.00 69.94 86 GLY A CA 1
ATOM 685 C C . GLY A 1 86 ? 21.331 3.141 -10.295 1.00 69.94 86 GLY A C 1
ATOM 686 O O . GLY A 1 86 ? 21.147 2.019 -9.818 1.00 69.94 86 GLY A O 1
ATOM 687 N N . GLN A 1 87 ? 21.996 4.086 -9.629 1.00 62.12 87 GLN A N 1
ATOM 688 C CA . GLN A 1 87 ? 22.293 3.938 -8.204 1.00 62.12 87 GLN A CA 1
ATOM 689 C C . GLN A 1 87 ? 20.975 4.021 -7.411 1.00 62.12 87 GLN A C 1
ATOM 691 O O . GLN A 1 87 ? 20.132 4.849 -7.738 1.00 62.12 87 GLN A O 1
ATOM 696 N N . ALA A 1 88 ? 20.815 3.179 -6.381 1.00 71.06 88 ALA A N 1
ATOM 697 C CA . ALA A 1 88 ? 19.622 3.068 -5.519 1.00 71.06 88 ALA A CA 1
ATOM 698 C C . ALA A 1 88 ? 18.416 2.264 -6.067 1.00 71.06 88 ALA A C 1
ATOM 700 O O . ALA A 1 88 ? 17.277 2.698 -5.931 1.00 71.06 88 ALA A O 1
ATOM 701 N N . ASN A 1 89 ? 18.643 1.052 -6.600 1.00 86.06 89 ASN A N 1
ATOM 702 C CA . ASN A 1 89 ? 17.568 0.109 -6.976 1.00 86.06 89 ASN A CA 1
ATOM 703 C C . ASN A 1 89 ? 16.531 0.721 -7.939 1.00 86.06 89 ASN A C 1
ATOM 705 O O . ASN A 1 89 ? 15.320 0.653 -7.717 1.00 86.06 89 ASN A O 1
ATOM 709 N N . GLN A 1 90 ? 17.031 1.348 -9.002 1.00 88.75 90 GLN A N 1
ATOM 710 C CA . GLN A 1 90 ? 16.227 1.944 -10.059 1.00 88.75 90 GLN A CA 1
ATOM 711 C C . GLN A 1 90 ? 16.571 1.296 -11.398 1.00 88.75 90 GLN A C 1
ATOM 713 O O . GLN A 1 90 ? 17.734 0.985 -11.651 1.00 88.75 90 GLN A O 1
ATOM 718 N N . ALA A 1 91 ? 15.581 1.116 -12.269 1.00 90.94 91 ALA A N 1
ATOM 719 C CA . ALA A 1 91 ? 15.790 0.691 -13.650 1.00 90.94 91 ALA A CA 1
ATOM 720 C C . ALA A 1 91 ? 14.663 1.172 -14.557 1.00 90.94 91 ALA A C 1
ATOM 722 O O . ALA A 1 91 ? 13.543 1.433 -14.112 1.00 90.94 91 ALA A O 1
ATOM 723 N N . THR A 1 92 ? 14.956 1.200 -15.848 1.00 91.00 92 THR A N 1
ATOM 724 C CA . THR A 1 92 ? 13.985 1.437 -16.904 1.00 91.00 92 THR A CA 1
ATOM 725 C C . THR A 1 92 ? 13.589 0.108 -17.539 1.0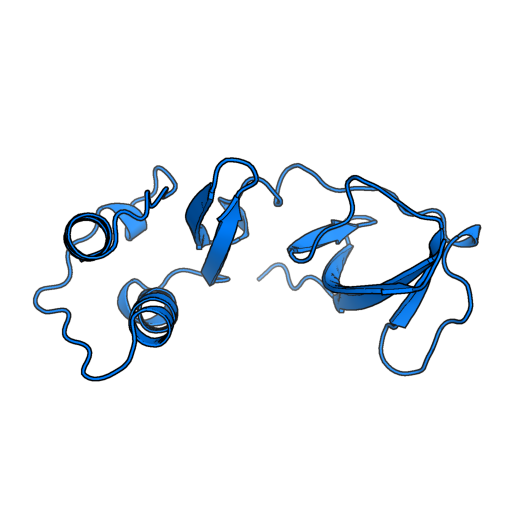0 91.00 92 THR A C 1
ATOM 727 O O . THR A 1 92 ? 14.452 -0.675 -17.944 1.00 91.00 92 THR A O 1
ATOM 730 N N . ILE A 1 93 ? 12.288 -0.142 -17.676 1.00 91.81 93 ILE A N 1
ATOM 731 C CA . ILE A 1 93 ? 11.736 -1.343 -18.313 1.00 91.81 93 ILE A CA 1
ATOM 732 C C . ILE A 1 93 ? 10.754 -0.984 -19.445 1.00 91.81 93 ILE A C 1
ATOM 734 O O . ILE A 1 93 ? 10.236 0.139 -19.483 1.00 91.81 93 ILE A O 1
ATOM 738 N N . PRO A 1 94 ? 10.450 -1.920 -20.363 1.00 91.56 94 PRO A N 1
ATOM 739 C CA . PRO A 1 94 ? 9.321 -1.779 -21.281 1.00 91.56 94 PRO A CA 1
ATOM 740 C C . PRO A 1 94 ? 7.990 -1.634 -20.534 1.00 91.56 94 PRO A C 1
ATOM 742 O O . PRO A 1 94 ? 7.858 -2.074 -19.391 1.00 91.56 94 PRO A O 1
ATOM 745 N N . LEU A 1 95 ? 6.979 -1.068 -21.199 1.00 90.69 95 LEU A N 1
ATOM 746 C CA . LEU A 1 95 ? 5.630 -0.968 -20.640 1.00 90.69 95 LEU A CA 1
ATOM 747 C C . LEU A 1 95 ? 5.121 -2.330 -20.157 1.00 90.69 95 LEU A C 1
ATOM 749 O O . LEU A 1 95 ? 4.947 -3.264 -20.939 1.00 90.69 95 LEU A O 1
ATOM 753 N N . MET A 1 96 ? 4.823 -2.410 -18.864 1.00 89.12 96 MET A N 1
ATOM 754 C CA . MET A 1 96 ? 4.263 -3.594 -18.232 1.00 89.12 96 MET A CA 1
ATOM 755 C C . MET A 1 96 ? 2.947 -3.214 -17.538 1.00 89.12 96 MET A C 1
ATOM 757 O O . MET A 1 96 ? 2.963 -2.720 -16.412 1.00 89.12 96 MET A O 1
ATOM 761 N N . PRO A 1 97 ? 1.783 -3.455 -18.173 1.00 85.69 97 PRO A N 1
ATOM 762 C CA . PRO A 1 97 ? 0.479 -3.104 -17.614 1.00 85.69 97 PRO A CA 1
ATOM 763 C C . PRO A 1 97 ? 0.200 -3.576 -16.178 1.00 85.69 97 PRO A C 1
ATOM 765 O O . PRO A 1 97 ? -0.414 -2.793 -15.449 1.00 85.69 97 PRO A O 1
ATOM 768 N N . PRO A 1 98 ? 0.619 -4.779 -15.723 1.00 85.44 98 PRO A N 1
ATOM 769 C CA . PRO A 1 98 ? 0.378 -5.199 -14.341 1.00 85.44 98 PRO A CA 1
ATOM 770 C C . PRO A 1 98 ? 1.269 -4.489 -13.313 1.00 85.44 98 PRO A C 1
ATOM 772 O O . PRO A 1 98 ? 1.003 -4.604 -12.118 1.00 85.44 98 PRO A O 1
ATOM 775 N N . LEU A 1 99 ? 2.300 -3.753 -13.741 1.00 88.31 99 LEU A N 1
ATOM 776 C CA . LEU A 1 99 ? 3.227 -3.096 -12.831 1.00 88.31 99 LEU A CA 1
ATOM 777 C C . LEU A 1 99 ? 2.587 -1.864 -12.189 1.00 88.31 99 LEU A C 1
ATOM 779 O O . LEU A 1 99 ? 2.093 -0.960 -12.870 1.00 88.31 99 LEU A O 1
ATOM 783 N N . ARG A 1 100 ? 2.580 -1.839 -10.860 1.00 87.50 100 ARG A N 1
ATOM 784 C CA . ARG A 1 100 ? 2.057 -0.755 -10.024 1.00 87.50 100 ARG A CA 1
ATOM 785 C C . ARG A 1 100 ? 2.902 -0.651 -8.749 1.00 87.50 100 ARG A C 1
ATOM 787 O O . ARG A 1 100 ? 3.492 -1.659 -8.348 1.00 87.50 100 ARG A O 1
ATOM 794 N N . PRO A 1 101 ? 2.936 0.518 -8.087 1.00 89.19 101 PRO A N 1
ATOM 795 C CA . PRO A 1 101 ? 3.466 0.623 -6.732 1.00 89.19 101 PRO A CA 1
ATOM 796 C C . PRO A 1 101 ? 2.830 -0.420 -5.803 1.00 89.19 101 PRO A C 1
ATOM 798 O O . PRO A 1 101 ? 1.619 -0.633 -5.830 1.00 89.19 101 PRO A O 1
ATOM 801 N N . GLY A 1 102 ? 3.653 -1.092 -5.002 1.00 88.38 102 GLY A N 1
ATOM 802 C CA . GLY A 1 102 ? 3.240 -2.152 -4.084 1.00 88.38 102 GLY A CA 1
ATOM 803 C C . GLY A 1 102 ? 3.274 -3.573 -4.651 1.00 88.38 102 GLY A C 1
ATOM 804 O O . GLY A 1 102 ? 3.150 -4.510 -3.868 1.00 88.38 102 GLY A O 1
ATOM 805 N N . VAL A 1 103 ? 3.475 -3.769 -5.958 1.00 91.06 103 VAL A N 1
ATOM 806 C CA . VAL A 1 103 ? 3.627 -5.112 -6.545 1.00 91.06 103 VAL A CA 1
ATOM 807 C C . VAL A 1 103 ? 4.961 -5.732 -6.119 1.00 91.06 103 VAL A C 1
ATOM 809 O O . VAL A 1 103 ? 6.000 -5.070 -6.153 1.00 91.06 103 VAL A O 1
ATOM 812 N N . LEU A 1 104 ? 4.932 -7.015 -5.749 1.00 91.50 104 LEU A N 1
ATOM 813 C CA . LEU A 1 104 ? 6.134 -7.817 -5.535 1.00 91.50 104 LEU A CA 1
ATOM 814 C C . LEU A 1 104 ? 6.640 -8.340 -6.884 1.00 91.50 104 LEU A C 1
ATOM 816 O O . LEU A 1 104 ? 5.868 -8.926 -7.641 1.00 91.50 104 LEU A O 1
ATOM 820 N N . PHE A 1 105 ? 7.925 -8.180 -7.181 1.00 90.94 105 PHE A N 1
ATOM 821 C CA . PHE A 1 105 ? 8.550 -8.803 -8.340 1.00 90.94 105 PHE A CA 1
ATOM 822 C C . PHE A 1 105 ? 9.753 -9.659 -7.958 1.00 90.94 105 PHE A C 1
ATOM 824 O O . PHE A 1 105 ? 10.447 -9.401 -6.969 1.00 90.94 105 PHE A O 1
ATOM 831 N N . ASN A 1 106 ? 9.959 -10.725 -8.735 1.00 89.12 106 ASN A N 1
ATOM 832 C CA . ASN A 1 106 ? 11.005 -11.731 -8.524 1.00 89.12 106 ASN A CA 1
ATOM 833 C C . ASN A 1 106 ? 11.033 -12.268 -7.077 1.00 89.12 106 ASN A C 1
ATOM 835 O O . ASN A 1 106 ? 12.091 -12.609 -6.560 1.00 89.12 106 ASN A O 1
ATOM 839 N N . GLN A 1 107 ? 9.870 -12.282 -6.408 1.00 84.19 107 GLN A N 1
ATOM 840 C CA . GLN A 1 107 ? 9.649 -12.727 -5.021 1.00 84.19 107 GLN A CA 1
ATOM 841 C C . GLN A 1 107 ? 10.491 -12.023 -3.937 1.00 84.19 107 GLN A C 1
ATOM 843 O O . GLN A 1 107 ? 10.419 -12.392 -2.768 1.00 84.19 107 GLN A O 1
ATOM 848 N N . GLN A 1 108 ? 11.275 -11.007 -4.296 1.00 85.44 108 GLN A N 1
ATOM 849 C CA . GLN A 1 108 ? 12.284 -10.408 -3.417 1.00 85.44 108 GLN A CA 1
ATOM 850 C C . GLN A 1 108 ? 12.170 -8.891 -3.318 1.00 85.44 108 GLN A C 1
ATOM 852 O O . GLN A 1 108 ? 12.619 -8.302 -2.333 1.00 85.44 108 GLN A O 1
ATOM 857 N N . PHE A 1 109 ? 11.590 -8.246 -4.325 1.00 89.94 109 PHE A N 1
ATOM 858 C CA . PHE A 1 109 ? 11.606 -6.797 -4.449 1.00 89.94 109 PHE A CA 1
ATOM 859 C C . PHE A 1 109 ? 10.193 -6.252 -4.538 1.00 89.94 109 PHE A C 1
ATOM 861 O O . PHE A 1 109 ? 9.334 -6.831 -5.200 1.00 89.94 109 PHE A O 1
ATOM 868 N N . ARG A 1 110 ? 9.949 -5.121 -3.883 1.00 91.31 110 ARG A N 1
ATOM 869 C CA . ARG A 1 110 ? 8.664 -4.426 -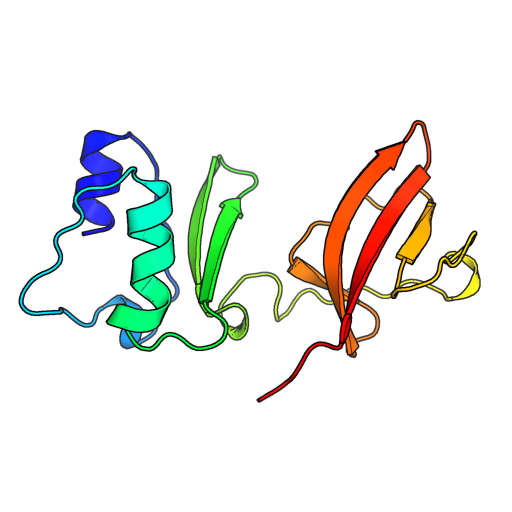3.918 1.00 91.31 110 ARG A CA 1
ATOM 870 C C . ARG A 1 110 ? 8.831 -3.114 -4.662 1.00 91.31 110 ARG A C 1
ATOM 872 O O . ARG A 1 110 ? 9.717 -2.329 -4.338 1.00 91.31 110 ARG A O 1
ATOM 879 N N . VAL A 1 111 ? 7.977 -2.883 -5.655 1.00 92.00 111 VAL A N 1
ATOM 880 C CA . VAL A 1 111 ? 7.953 -1.616 -6.397 1.00 92.00 111 VAL A CA 1
ATOM 881 C C . VAL A 1 111 ? 7.479 -0.504 -5.464 1.00 92.00 111 VAL A C 1
ATOM 883 O O . VAL A 1 111 ? 6.409 -0.619 -4.867 1.00 92.00 111 VAL A O 1
ATOM 886 N N . GLU A 1 112 ? 8.242 0.577 -5.362 1.00 90.19 112 GLU A N 1
ATOM 887 C CA . GLU A 1 112 ? 7.907 1.740 -4.532 1.00 90.19 112 GLU A CA 1
ATOM 888 C C . GLU A 1 112 ? 7.316 2.864 -5.367 1.00 90.19 112 GLU A C 1
ATOM 890 O O . GLU A 1 112 ? 6.268 3.414 -5.035 1.00 90.19 112 GLU A O 1
ATOM 895 N N . SER A 1 113 ? 7.966 3.172 -6.487 1.00 88.31 113 SER A N 1
ATOM 896 C CA . SER A 1 113 ? 7.502 4.189 -7.414 1.00 88.31 113 SER A CA 1
ATOM 897 C C . SER A 1 113 ? 7.601 3.696 -8.849 1.00 88.31 113 SER A C 1
ATOM 899 O O . SER A 1 113 ? 8.412 2.833 -9.193 1.00 88.31 113 SER A O 1
ATOM 901 N N . LEU A 1 114 ? 6.718 4.239 -9.678 1.00 90.69 114 LEU A N 1
ATOM 902 C CA . LEU A 1 114 ? 6.682 3.986 -11.105 1.00 90.69 114 LEU A CA 1
ATOM 903 C C . LEU A 1 114 ? 6.418 5.308 -11.805 1.00 90.69 114 LEU A C 1
ATOM 905 O O . LEU A 1 114 ? 5.418 5.973 -11.529 1.00 90.69 114 LEU A O 1
ATOM 909 N N . ARG A 1 115 ? 7.288 5.660 -12.745 1.00 90.56 115 ARG A N 1
ATOM 910 C CA . ARG A 1 115 ? 7.117 6.807 -13.626 1.00 90.56 115 ARG A CA 1
ATOM 911 C C . ARG A 1 115 ? 7.005 6.327 -15.061 1.00 90.56 115 ARG A C 1
ATOM 913 O O . ARG A 1 115 ? 7.871 5.626 -15.573 1.00 90.56 115 ARG A O 1
ATOM 920 N N . LEU A 1 116 ? 5.922 6.722 -15.716 1.00 90.19 116 LEU A N 1
ATOM 921 C CA . LEU A 1 116 ? 5.732 6.483 -17.138 1.00 90.19 116 LEU A CA 1
ATOM 922 C C . LEU A 1 116 ? 6.449 7.580 -17.931 1.00 90.19 116 LEU A C 1
ATOM 924 O O . LEU A 1 116 ? 6.171 8.763 -17.738 1.00 90.19 116 LEU A O 1
ATOM 928 N N . SER A 1 117 ? 7.351 7.190 -18.826 1.00 87.44 117 SER A N 1
ATOM 929 C CA . SER A 1 117 ? 8.080 8.098 -19.711 1.00 87.44 117 SER A CA 1
ATOM 930 C C . SER A 1 117 ? 8.006 7.564 -21.139 1.00 87.44 117 SER A C 1
ATOM 932 O O . SER A 1 117 ? 8.698 6.614 -21.506 1.00 87.44 117 SER A O 1
ATOM 934 N N . LYS A 1 118 ? 7.122 8.160 -21.950 1.00 86.38 118 LYS A N 1
ATOM 935 C CA . LYS A 1 118 ? 6.802 7.713 -23.318 1.00 86.38 118 LYS A CA 1
ATOM 936 C C . LYS A 1 118 ? 6.392 6.229 -23.346 1.00 86.38 118 LYS A C 1
ATOM 938 O O . LYS A 1 118 ? 5.318 5.879 -22.872 1.00 86.38 118 LYS A O 1
ATOM 943 N N . GLU A 1 119 ? 7.258 5.369 -23.873 1.00 88.38 119 GLU A N 1
ATOM 944 C CA . GLU A 1 119 ? 7.052 3.926 -24.054 1.00 88.38 119 GLU A CA 1
ATOM 945 C C . GLU A 1 119 ? 7.848 3.090 -23.037 1.00 88.38 119 GLU A C 1
ATOM 947 O O . GLU A 1 119 ? 8.077 1.894 -23.225 1.00 88.38 119 GLU A O 1
ATOM 952 N N . ARG A 1 120 ? 8.323 3.722 -21.960 1.00 90.25 120 ARG A N 1
ATOM 953 C CA . ARG A 1 120 ? 9.128 3.080 -20.921 1.00 90.25 120 ARG A CA 1
ATOM 954 C C . ARG A 1 120 ? 8.573 3.397 -19.539 1.00 90.25 120 ARG A C 1
ATOM 956 O O . ARG A 1 120 ? 7.914 4.417 -19.331 1.00 90.25 120 ARG A O 1
ATOM 963 N N . MET A 1 121 ? 8.837 2.503 -18.595 1.00 91.94 121 MET A N 1
ATOM 964 C CA . MET A 1 121 ? 8.557 2.707 -17.178 1.00 91.94 121 MET A CA 1
ATOM 965 C C . MET A 1 121 ? 9.878 2.781 -16.422 1.00 91.94 121 MET A C 1
ATOM 967 O O . MET A 1 121 ? 10.672 1.848 -16.481 1.00 91.94 121 MET A O 1
ATOM 971 N N . GLU A 1 122 ? 10.097 3.875 -15.707 1.00 92.25 122 GLU A N 1
ATOM 972 C CA . GLU A 1 122 ? 11.162 4.004 -14.717 1.00 92.25 122 GLU A CA 1
ATOM 973 C C . GLU A 1 122 ? 10.603 3.516 -13.383 1.00 92.25 122 GLU A C 1
ATOM 975 O O . GLU A 1 122 ? 9.584 4.026 -12.908 1.00 92.25 122 GLU A O 1
ATOM 980 N N . ILE A 1 123 ? 11.226 2.499 -12.799 1.00 92.25 123 ILE A N 1
ATOM 981 C CA . ILE A 1 123 ? 10.766 1.880 -11.557 1.00 92.25 123 ILE A CA 1
ATOM 982 C C . ILE A 1 123 ? 11.839 2.012 -10.488 1.00 92.25 123 ILE A C 1
ATOM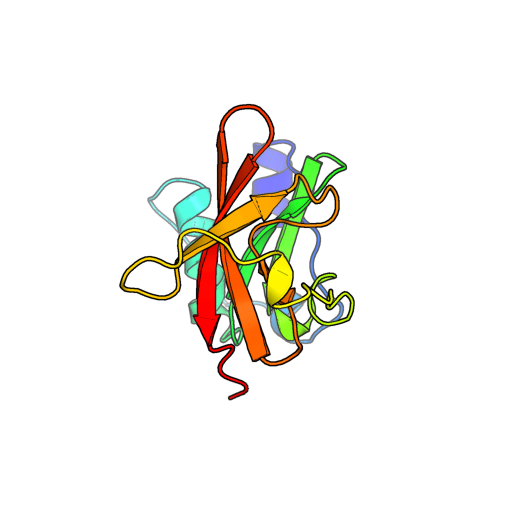 984 O O . ILE A 1 123 ? 13.022 1.830 -10.773 1.00 92.25 123 ILE A O 1
ATOM 988 N N . THR A 1 124 ? 11.417 2.298 -9.260 1.00 91.88 124 THR A N 1
ATOM 989 C CA . THR A 1 124 ? 12.261 2.175 -8.066 1.00 91.88 124 THR A CA 1
ATOM 990 C C . THR A 1 124 ? 11.707 1.078 -7.177 1.00 91.88 124 THR A C 1
ATOM 992 O O . THR A 1 124 ? 10.489 0.878 -7.099 1.00 91.88 124 THR A O 1
ATOM 995 N N . TRP A 1 125 ? 12.591 0.346 -6.511 1.00 92.12 125 TRP A N 1
ATOM 996 C CA . TRP A 1 125 ? 12.185 -0.743 -5.637 1.00 92.12 125 TRP A CA 1
ATOM 997 C C . TRP A 1 125 ? 13.044 -0.844 -4.386 1.00 92.12 125 TRP A C 1
ATOM 999 O O . TRP A 1 125 ? 14.208 -0.449 -4.354 1.00 92.12 125 TRP A O 1
ATOM 1009 N N . SER A 1 126 ? 12.484 -1.472 -3.364 1.00 89.88 126 SER A N 1
ATOM 1010 C CA . SER A 1 126 ? 13.219 -1.880 -2.173 1.00 89.88 126 SER A CA 1
ATOM 1011 C C . SER A 1 126 ? 13.184 -3.389 -2.007 1.00 89.88 126 SER A C 1
ATOM 1013 O O . SER A 1 126 ? 12.376 -4.106 -2.610 1.00 89.88 126 SER A O 1
ATOM 1015 N N . LYS A 1 127 ? 14.118 -3.897 -1.200 1.00 85.50 127 LYS A N 1
ATOM 1016 C CA . LYS A 1 127 ? 14.088 -5.292 -0.775 1.00 85.50 127 LYS A CA 1
ATOM 1017 C C . LYS A 1 127 ? 12.857 -5.477 0.103 1.00 85.50 127 LYS A C 1
ATOM 1019 O O . LYS A 1 127 ? 12.713 -4.793 1.114 1.00 85.50 127 LYS A O 1
ATOM 1024 N N . HIS A 1 128 ? 11.992 -6.407 -0.276 1.00 77.88 128 HIS A N 1
ATOM 1025 C CA . HIS A 1 128 ? 10.859 -6.769 0.552 1.00 77.88 128 HIS A CA 1
ATOM 1026 C C . HIS A 1 128 ? 11.389 -7.416 1.838 1.00 77.88 128 HIS A C 1
ATOM 1028 O O . HIS A 1 128 ? 11.951 -8.513 1.809 1.00 77.88 128 HIS A O 1
ATOM 1034 N N . SER A 1 129 ? 11.243 -6.723 2.966 1.00 62.41 129 SER A N 1
ATOM 1035 C CA . SER A 1 129 ? 11.547 -7.288 4.276 1.00 62.41 129 SER A CA 1
ATOM 1036 C C . SER A 1 129 ? 10.354 -8.117 4.731 1.00 62.41 129 SER A C 1
ATOM 1038 O O . SER A 1 129 ? 9.349 -7.575 5.177 1.00 62.41 129 SER A O 1
ATOM 1040 N N . SER A 1 130 ? 10.455 -9.436 4.609 1.00 49.69 130 SER A N 1
ATOM 1041 C CA . SER A 1 130 ? 9.598 -10.364 5.344 1.00 49.69 130 SER A CA 1
ATOM 1042 C C . SER A 1 130 ? 10.064 -10.366 6.801 1.00 49.69 130 SER A C 1
ATOM 1044 O O . SER A 1 130 ? 11.022 -11.069 7.127 1.00 49.69 130 SER A O 1
ATOM 1046 N N . ALA A 1 131 ? 9.470 -9.498 7.620 1.00 35.84 131 ALA A N 1
ATOM 1047 C CA . ALA A 1 131 ? 9.543 -9.607 9.075 1.00 35.84 131 ALA A CA 1
ATOM 1048 C C . ALA A 1 131 ? 8.475 -10.593 9.561 1.00 35.84 131 ALA A C 1
ATOM 1050 O O . ALA A 1 131 ? 7.349 -10.538 9.012 1.00 35.84 131 ALA A O 1
#

Secondary structure (DSSP, 8-state):
-HHHHHHHH---EE--SSHHHH---S----SS-HHHHHHTHHHHTT-TTEEEEE-TTS-EEEEEGGGSTTTT--B---GGG-EEEETTTEEEEE--TT--TT-EETTTEEEEEEEEETTEEEEEEEE----

Foldseek 3Di:
DVVVVCVVPVAAEDEFPDPLVVDDDPDQDDPDDPVVSLVVSCVVSVAACWDWDQDPVRHIYTGHLCRDPQVPVEEEDPPVQFDPQDPQQKGKGFDDVVDDQQHHYPVFKGWHDWDDDPGIIITHIDTDDPD